Protein AF-A0A351UT06-F1 (afdb_monomer_lite)

Foldseek 3Di:
DVVVVVVVVVVVVVLVVVVVVCVVVCVLVVQLVVCLVVLCVLCVPDDSPQVLSVLLSSLLSCLQQVVPVRNVVSLVVNLVSQLVSLQVCCVVVPDDPQGDSPHDDSNNVSSVCSNVVSNHNPPVVVVVVCVVVVPD

Structure (mmCIF, N/CA/C/O backbone):
data_AF-A0A351UT06-F1
#
_entry.id   AF-A0A351UT06-F1
#
loop_
_atom_site.group_PDB
_atom_site.id
_atom_site.type_symbol
_atom_site.label_atom_id
_atom_site.label_alt_id
_atom_site.label_comp_id
_atom_site.label_asym_id
_atom_site.label_entity_id
_atom_site.label_seq_id
_atom_site.pdbx_PDB_ins_code
_atom_site.Cartn_x
_atom_site.Cartn_y
_atom_site.Cartn_z
_atom_site.occupancy
_atom_site.B_iso_or_equiv
_atom_site.auth_seq_id
_atom_site.auth_comp_id
_atom_site.auth_asym_id
_atom_site.auth_atom_id
_atom_site.pdbx_PDB_model_num
ATOM 1 N N . ALA A 1 1 ? -3.224 16.615 30.190 1.00 60.50 1 ALA A N 1
ATOM 2 C CA . ALA A 1 1 ? -2.206 15.909 29.381 1.00 60.50 1 ALA A CA 1
ATOM 3 C C . ALA A 1 1 ? -2.117 14.425 29.749 1.00 60.50 1 ALA A C 1
ATOM 5 O O . ALA A 1 1 ? -2.465 13.605 28.916 1.00 60.50 1 ALA A O 1
ATOM 6 N N . VAL A 1 2 ? -1.760 14.067 30.992 1.00 76.44 2 VAL A N 1
ATOM 7 C CA . VAL A 1 2 ? -1.566 12.660 31.418 1.00 76.44 2 VAL A CA 1
ATOM 8 C C . VAL A 1 2 ? -2.830 11.796 31.284 1.00 76.44 2 VAL A C 1
ATOM 10 O O . VAL A 1 2 ? -2.758 10.701 30.738 1.00 76.44 2 VAL A O 1
ATOM 13 N N . THR A 1 3 ? -3.999 12.305 31.685 1.00 74.25 3 THR A N 1
ATOM 14 C CA . THR A 1 3 ? -5.279 11.585 31.546 1.00 74.25 3 THR A CA 1
ATOM 15 C C . THR A 1 3 ? -5.603 11.255 30.089 1.00 74.25 3 THR A C 1
ATOM 17 O O . THR A 1 3 ? -5.995 10.135 29.793 1.00 74.25 3 THR A O 1
ATOM 20 N N . LEU A 1 4 ? -5.358 12.195 29.169 1.00 70.00 4 LEU A N 1
ATOM 21 C CA . LEU A 1 4 ? -5.586 11.997 27.735 1.00 70.00 4 LEU A CA 1
ATOM 22 C C . LEU A 1 4 ? -4.670 10.897 27.178 1.00 70.00 4 LEU A C 1
ATOM 24 O O . LEU A 1 4 ? -5.129 10.030 26.440 1.00 70.00 4 LEU A O 1
ATOM 28 N N . CYS A 1 5 ? -3.395 10.893 27.584 1.00 74.12 5 CYS A N 1
ATOM 29 C CA . CYS A 1 5 ? -2.445 9.857 27.190 1.00 74.12 5 CYS A CA 1
ATOM 30 C C . CYS A 1 5 ? -2.878 8.471 27.685 1.00 74.12 5 CYS A C 1
ATOM 32 O O . CYS A 1 5 ? -2.847 7.519 26.913 1.00 74.12 5 CYS A O 1
ATOM 34 N N . ILE A 1 6 ? -3.322 8.353 28.940 1.00 81.94 6 ILE A N 1
ATOM 35 C CA . ILE A 1 6 ? -3.775 7.075 29.514 1.00 81.94 6 ILE A CA 1
ATOM 36 C C . ILE A 1 6 ? -5.016 6.557 28.774 1.00 81.94 6 ILE A C 1
ATOM 38 O O . ILE A 1 6 ? -5.065 5.384 28.405 1.00 81.94 6 ILE A O 1
ATOM 42 N N . THR A 1 7 ? -5.992 7.426 28.492 1.00 75.62 7 THR A N 1
ATOM 43 C CA . THR A 1 7 ? -7.192 7.045 27.734 1.00 75.62 7 THR A CA 1
ATOM 44 C C . THR A 1 7 ? -6.845 6.620 26.307 1.00 75.62 7 THR A C 1
ATOM 46 O O . THR A 1 7 ? -7.314 5.581 25.848 1.00 75.62 7 THR A O 1
ATOM 49 N N . MET A 1 8 ? -5.980 7.367 25.613 1.00 72.19 8 MET A N 1
ATOM 50 C CA . MET A 1 8 ? -5.546 7.015 24.258 1.00 72.19 8 MET A CA 1
ATOM 51 C C . MET A 1 8 ? -4.784 5.690 24.221 1.00 72.19 8 MET A C 1
ATOM 53 O O . MET A 1 8 ? -5.049 4.875 23.344 1.00 72.19 8 MET A O 1
ATOM 57 N N . VAL A 1 9 ? -3.895 5.435 25.185 1.00 77.62 9 VAL A N 1
ATOM 58 C CA . VAL A 1 9 ? -3.158 4.165 25.274 1.00 77.62 9 VAL A CA 1
ATOM 59 C C . VAL A 1 9 ? -4.105 2.984 25.496 1.00 77.62 9 VAL A C 1
ATOM 61 O O . VAL A 1 9 ? -3.927 1.951 24.856 1.00 77.62 9 VAL A O 1
ATOM 64 N N . GLY A 1 10 ? -5.130 3.126 26.344 1.00 79.62 10 GLY A N 1
ATOM 65 C CA . GLY A 1 10 ? -6.132 2.077 26.567 1.00 79.62 10 GLY A CA 1
ATOM 66 C C . GLY A 1 10 ? -6.974 1.768 25.325 1.00 79.62 10 GLY A C 1
ATOM 67 O O . GLY A 1 10 ? -7.188 0.607 24.983 1.00 79.62 10 GLY A O 1
ATOM 68 N N . VAL A 1 11 ? -7.409 2.802 24.602 1.00 74.12 11 VAL A N 1
ATOM 69 C CA . VAL A 1 11 ? -8.164 2.635 23.350 1.00 74.12 11 VAL A CA 1
ATOM 70 C C . VAL A 1 11 ? -7.283 2.022 22.255 1.00 74.12 11 VAL A C 1
ATOM 72 O O . VAL A 1 11 ? -7.712 1.109 21.551 1.00 74.12 11 VAL A O 1
ATOM 75 N N . MET A 1 12 ? -6.034 2.478 22.130 1.00 69.50 12 MET A N 1
ATOM 76 C CA . MET A 1 12 ? -5.083 1.955 21.148 1.00 69.50 12 MET A CA 1
ATOM 77 C C . MET A 1 12 ? -4.717 0.497 21.420 1.00 69.50 12 MET A C 1
ATOM 79 O O . MET A 1 12 ? -4.678 -0.292 20.482 1.00 69.50 12 MET A O 1
ATOM 83 N N . SER A 1 13 ? -4.471 0.115 22.675 1.00 76.75 13 SER A N 1
ATOM 84 C CA . SER A 1 13 ? -4.121 -1.267 23.022 1.00 76.75 13 SER A CA 1
ATOM 85 C C . SER A 1 13 ? -5.280 -2.233 22.770 1.00 76.75 13 SER A C 1
ATOM 87 O O . SER A 1 13 ? -5.056 -3.308 22.214 1.00 76.75 13 SER A O 1
ATOM 89 N N . LEU A 1 14 ? -6.519 -1.826 23.072 1.00 79.50 14 LEU A N 1
ATOM 90 C CA . LEU A 1 14 ? -7.727 -2.580 22.728 1.00 79.50 14 LEU A CA 1
ATOM 91 C C . LEU A 1 14 ? -7.856 -2.767 21.209 1.00 79.50 14 LEU A C 1
ATOM 93 O O . LEU A 1 14 ? -8.081 -3.881 20.735 1.00 79.50 14 LEU A O 1
ATOM 97 N N . TRP A 1 15 ? -7.682 -1.686 20.445 1.00 72.38 15 TRP A N 1
ATOM 98 C CA . TRP A 1 15 ? -7.802 -1.713 18.989 1.00 72.38 15 TRP A CA 1
ATOM 99 C C . TRP A 1 15 ? -6.715 -2.575 18.335 1.00 72.38 15 TRP A C 1
ATOM 101 O O . TRP A 1 15 ? -7.011 -3.423 17.496 1.00 72.38 15 TRP A O 1
ATOM 111 N N . VAL A 1 16 ? -5.458 -2.419 18.761 1.00 69.75 16 VAL A N 1
ATOM 112 C CA . VAL A 1 16 ? -4.326 -3.228 18.283 1.00 69.75 16 VAL A CA 1
ATOM 113 C C . VAL A 1 16 ? -4.508 -4.703 18.652 1.00 69.75 16 VAL A C 1
ATOM 115 O O . VAL A 1 16 ? -4.233 -5.573 17.827 1.00 69.75 16 VAL A O 1
ATOM 118 N N . GLY A 1 17 ? -5.017 -4.999 19.851 1.00 77.12 17 GLY A N 1
ATOM 119 C CA . GLY A 1 17 ? -5.325 -6.363 20.283 1.00 77.12 17 GLY A CA 1
ATOM 120 C C . GLY A 1 17 ? -6.395 -7.032 19.416 1.00 77.12 17 GLY A C 1
ATOM 121 O O . GLY A 1 17 ? -6.177 -8.135 18.914 1.00 77.12 17 GLY A O 1
ATOM 122 N N . LEU A 1 18 ? -7.518 -6.346 19.171 1.00 78.75 18 LEU A N 1
ATOM 123 C CA . LEU A 1 18 ? -8.583 -6.830 18.283 1.00 78.75 18 LEU A CA 1
ATOM 124 C C . LEU A 1 18 ? -8.062 -7.085 16.861 1.00 78.75 18 LEU A C 1
ATOM 126 O O . LEU A 1 18 ? -8.403 -8.081 16.224 1.00 78.75 18 LEU A O 1
ATOM 130 N N . MET A 1 19 ? -7.185 -6.208 16.382 1.00 71.38 19 MET A N 1
ATOM 131 C CA . MET A 1 19 ? -6.599 -6.305 15.052 1.00 71.38 19 MET A CA 1
ATOM 132 C C . MET A 1 19 ? -5.620 -7.466 14.897 1.00 71.38 19 MET A C 1
ATOM 134 O O . MET A 1 19 ? -5.684 -8.163 13.886 1.00 71.38 19 MET A O 1
ATOM 138 N N . GLN A 1 20 ? -4.779 -7.743 15.898 1.00 70.62 20 GLN A N 1
ATOM 139 C CA . GLN A 1 20 ? -3.938 -8.947 15.885 1.00 70.62 20 GLN A CA 1
ATOM 140 C C . GLN A 1 20 ? -4.774 -10.229 15.848 1.00 70.62 20 GLN A C 1
ATOM 142 O O . GLN A 1 20 ? -4.373 -11.216 15.231 1.00 70.62 20 GLN A O 1
ATOM 147 N N . ILE A 1 21 ? -5.942 -10.232 16.497 1.00 81.06 21 ILE A N 1
ATOM 148 C CA . ILE A 1 21 ? -6.869 -11.365 16.435 1.00 81.06 21 ILE A CA 1
ATOM 149 C C . ILE A 1 21 ? -7.445 -11.495 15.020 1.00 81.06 21 ILE A C 1
ATOM 151 O O . ILE A 1 21 ? -7.446 -12.596 14.481 1.00 81.06 21 ILE A O 1
ATOM 155 N N . ALA A 1 22 ? -7.868 -10.396 14.388 1.00 74.81 22 ALA A N 1
ATOM 156 C CA . ALA A 1 22 ? -8.368 -10.403 13.009 1.00 74.81 22 ALA A CA 1
ATOM 157 C C . ALA A 1 22 ? -7.303 -10.850 11.985 1.00 74.81 22 ALA A C 1
ATOM 159 O O . ALA A 1 22 ? -7.621 -11.548 11.019 1.00 74.81 22 ALA A O 1
ATOM 160 N N . GLU A 1 23 ? -6.038 -10.487 12.209 1.00 73.19 23 GLU A N 1
ATOM 161 C CA . GLU A 1 23 ? -4.894 -10.954 11.421 1.00 73.19 23 GLU A CA 1
ATOM 162 C C . GLU A 1 23 ? -4.694 -12.466 11.573 1.00 73.19 23 GLU A C 1
ATOM 164 O O . GLU A 1 23 ? -4.699 -13.195 10.580 1.00 73.19 23 GLU A O 1
ATOM 169 N N . LYS A 1 24 ? -4.602 -12.954 12.818 1.00 73.69 24 LYS A N 1
ATOM 170 C CA . LYS A 1 24 ? -4.432 -14.384 13.123 1.00 73.69 24 LYS A CA 1
ATOM 171 C C . LYS A 1 24 ? -5.627 -15.234 12.690 1.00 73.69 24 LYS A C 1
ATOM 173 O O . LYS A 1 24 ? -5.441 -16.387 12.319 1.00 73.69 24 LYS A O 1
ATOM 178 N N . ALA A 1 25 ? -6.832 -1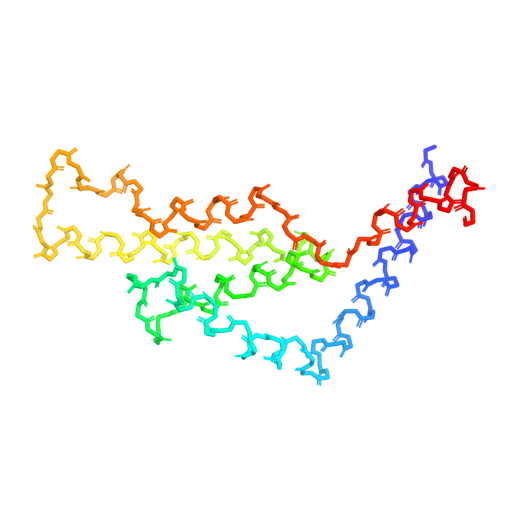4.670 12.698 1.00 81.38 25 ALA A N 1
ATOM 179 C CA . ALA A 1 25 ? -8.049 -15.304 12.197 1.00 81.38 25 ALA A CA 1
ATOM 180 C C . ALA A 1 25 ? -8.117 -15.352 10.658 1.00 81.38 25 ALA A C 1
ATOM 182 O O . ALA A 1 25 ? -9.057 -15.915 10.104 1.00 81.38 25 ALA A O 1
ATOM 183 N N . GLY A 1 26 ? -7.153 -14.751 9.951 1.00 76.06 26 GLY A N 1
ATOM 184 C CA . GLY A 1 26 ? -7.106 -14.743 8.490 1.00 76.06 26 GLY A CA 1
ATOM 185 C C . GLY A 1 26 ? -8.110 -13.792 7.834 1.00 76.06 26 GLY A C 1
ATOM 186 O O . GLY A 1 26 ? -8.190 -13.758 6.608 1.00 76.06 26 GLY A O 1
ATOM 187 N N . VAL A 1 27 ? -8.834 -12.975 8.608 1.00 77.56 27 VAL A N 1
ATOM 188 C CA . VAL A 1 27 ? -9.816 -12.005 8.089 1.00 77.56 27 VAL A CA 1
ATOM 189 C C . VAL A 1 27 ? -9.123 -10.963 7.213 1.00 77.56 27 VAL A C 1
ATOM 191 O O . VAL A 1 27 ? -9.611 -10.639 6.132 1.00 77.56 27 VAL A O 1
ATOM 194 N N . ILE A 1 28 ? -7.944 -10.494 7.639 1.00 72.00 28 ILE A N 1
ATOM 195 C CA . ILE A 1 28 ? -7.121 -9.566 6.850 1.00 72.00 28 ILE A CA 1
ATOM 196 C C . ILE A 1 28 ? -6.706 -10.217 5.529 1.00 72.00 28 ILE A C 1
ATOM 198 O O . ILE A 1 28 ? -6.832 -9.603 4.477 1.00 72.00 28 ILE A O 1
ATOM 202 N N . ARG A 1 29 ? -6.278 -11.484 5.564 1.00 72.75 29 ARG A N 1
ATOM 203 C CA . ARG A 1 29 ? -5.842 -12.222 4.372 1.00 72.75 29 ARG A CA 1
ATOM 204 C C . ARG A 1 29 ? -6.991 -12.461 3.388 1.00 72.75 29 ARG A C 1
ATOM 206 O O . ARG A 1 29 ? -6.818 -12.249 2.193 1.00 72.75 29 ARG A O 1
ATOM 213 N N . ALA A 1 30 ? -8.176 -12.806 3.885 1.00 78.31 30 ALA A N 1
ATOM 214 C CA . ALA A 1 30 ? -9.379 -12.944 3.066 1.00 78.31 30 ALA A CA 1
ATOM 215 C C . ALA A 1 30 ? -9.810 -11.604 2.438 1.00 78.31 30 ALA A C 1
ATOM 217 O O . ALA A 1 30 ? -10.186 -11.553 1.265 1.00 78.31 30 ALA A O 1
ATOM 218 N N . ALA A 1 31 ? -9.707 -10.498 3.184 1.00 76.25 31 ALA A N 1
ATOM 219 C CA . ALA A 1 31 ? -9.932 -9.158 2.645 1.00 76.25 31 ALA A CA 1
ATOM 220 C C . ALA A 1 31 ? -8.890 -8.792 1.570 1.00 76.25 31 ALA A C 1
ATOM 222 O O . ALA A 1 31 ? -9.253 -8.199 0.550 1.00 76.25 31 ALA A O 1
ATOM 223 N N . SER A 1 32 ? -7.629 -9.212 1.743 1.00 72.81 32 SER A N 1
ATOM 224 C CA . SER A 1 32 ? -6.568 -9.049 0.740 1.00 72.81 32 SER A CA 1
ATOM 225 C C . SER A 1 32 ? -6.895 -9.725 -0.569 1.00 72.81 32 SER A C 1
ATOM 227 O O . SER A 1 32 ? -6.801 -9.099 -1.624 1.00 72.81 32 SER A O 1
ATOM 229 N N . GLU A 1 33 ? -7.342 -10.973 -0.517 1.00 76.44 33 GLU A N 1
ATOM 230 C CA . GLU A 1 33 ? -7.724 -11.713 -1.716 1.00 76.44 33 GLU A CA 1
ATOM 231 C C . GLU A 1 33 ? -8.937 -11.086 -2.413 1.00 76.44 33 GLU A C 1
ATOM 233 O O . GLU A 1 33 ? -8.989 -11.039 -3.643 1.00 76.44 33 GLU A O 1
ATOM 238 N N . ARG A 1 34 ? -9.876 -10.516 -1.646 1.00 79.56 34 ARG A N 1
ATOM 239 C CA . ARG A 1 34 ? -11.058 -9.824 -2.183 1.00 79.56 34 ARG A CA 1
ATOM 240 C C . ARG A 1 34 ? -10.718 -8.505 -2.884 1.00 79.56 34 ARG A C 1
ATOM 242 O O . ARG A 1 34 ? -11.372 -8.161 -3.866 1.00 79.56 34 ARG A O 1
ATOM 249 N N . ILE A 1 35 ? -9.718 -7.771 -2.392 1.00 78.56 35 ILE A N 1
ATOM 250 C CA . ILE A 1 35 ? -9.270 -6.480 -2.947 1.00 78.56 35 ILE A CA 1
ATOM 251 C C . ILE A 1 35 ? -8.241 -6.658 -4.074 1.00 78.56 35 ILE A C 1
ATOM 253 O O . ILE A 1 35 ? -8.120 -5.785 -4.935 1.00 78.56 35 ILE A O 1
ATOM 257 N N . ARG A 1 36 ? -7.565 -7.810 -4.147 1.00 78.12 36 ARG A N 1
ATOM 258 C CA . ARG A 1 36 ? -6.615 -8.163 -5.215 1.00 78.12 36 ARG A CA 1
ATOM 259 C C . ARG A 1 36 ? -7.099 -7.848 -6.648 1.00 78.12 36 ARG A C 1
ATOM 261 O O . ARG A 1 36 ? -6.312 -7.259 -7.388 1.00 78.12 36 ARG A O 1
ATOM 268 N N . PRO A 1 37 ? -8.348 -8.141 -7.077 1.00 80.75 37 PRO A N 1
ATOM 269 C CA . PRO A 1 37 ? -8.823 -7.762 -8.415 1.00 80.75 37 PRO A CA 1
ATOM 270 C C . PRO A 1 37 ? -8.904 -6.243 -8.637 1.00 80.75 37 PRO A C 1
ATOM 272 O O . PRO A 1 37 ? -8.627 -5.776 -9.740 1.00 80.75 37 PRO A O 1
ATOM 275 N N . ILE A 1 38 ? -9.229 -5.463 -7.601 1.00 81.75 38 ILE A N 1
ATOM 276 C CA . ILE A 1 38 ? -9.248 -3.993 -7.672 1.00 81.75 38 ILE A CA 1
ATOM 277 C C . ILE A 1 38 ? -7.820 -3.469 -7.818 1.00 81.75 38 ILE A C 1
ATOM 279 O O . ILE A 1 38 ? -7.559 -2.628 -8.673 1.00 81.75 38 ILE A O 1
ATOM 283 N N . VAL A 1 39 ? -6.882 -4.005 -7.031 1.00 81.12 39 VAL A N 1
ATOM 284 C CA . VAL A 1 39 ? -5.457 -3.649 -7.120 1.00 81.12 39 VAL A CA 1
ATOM 285 C C . VAL A 1 39 ? -4.910 -3.983 -8.506 1.00 81.12 39 VAL A C 1
ATOM 287 O O . VAL A 1 39 ? -4.263 -3.142 -9.118 1.00 81.12 39 VAL A O 1
ATOM 290 N N . ARG A 1 40 ? -5.240 -5.152 -9.063 1.00 79.38 40 ARG A N 1
ATOM 291 C CA . ARG A 1 40 ? -4.854 -5.528 -10.431 1.00 79.38 40 ARG A CA 1
ATOM 292 C C . ARG A 1 40 ? -5.387 -4.548 -11.477 1.00 79.38 40 ARG A C 1
ATOM 294 O O . ARG A 1 40 ? -4.663 -4.188 -12.401 1.00 79.38 40 ARG A O 1
ATOM 301 N N . PHE A 1 41 ? -6.635 -4.109 -11.332 1.00 80.50 41 PHE A N 1
ATOM 302 C CA . PHE A 1 41 ? -7.224 -3.119 -12.231 1.00 80.50 41 PHE A CA 1
ATOM 303 C C . PHE A 1 41 ? -6.529 -1.753 -12.121 1.00 80.50 41 PHE A C 1
ATOM 305 O O . PHE A 1 41 ? -6.308 -1.089 -13.131 1.00 80.50 41 PHE A O 1
ATOM 312 N N . LEU A 1 42 ? -6.147 -1.343 -10.909 1.00 79.50 42 LEU A N 1
ATOM 313 C CA . LEU A 1 42 ? -5.536 -0.037 -10.658 1.00 79.50 42 LEU A CA 1
ATOM 314 C C . LEU A 1 42 ? -4.024 0.018 -10.951 1.00 79.50 42 LEU A C 1
ATOM 316 O O . LEU A 1 42 ? -3.484 1.093 -11.229 1.00 79.50 42 LEU A O 1
ATOM 320 N N . PHE A 1 43 ? -3.349 -1.135 -10.900 1.00 82.62 43 PHE A N 1
ATOM 321 C CA . PHE A 1 43 ? -1.908 -1.304 -11.106 1.00 82.62 43 PHE A CA 1
ATOM 322 C C . PHE A 1 43 ? -1.592 -2.311 -12.229 1.00 82.62 43 PHE A C 1
ATOM 324 O O . PHE A 1 43 ? -0.890 -3.294 -11.993 1.00 82.62 43 PHE A O 1
ATOM 331 N N . PRO A 1 44 ? -2.021 -2.065 -13.481 1.00 75.75 44 PRO A N 1
ATOM 332 C CA . PRO A 1 44 ? -1.790 -2.999 -14.588 1.00 75.75 44 PRO A CA 1
ATOM 333 C C . PRO A 1 44 ? -0.304 -3.172 -14.956 1.00 75.75 44 PRO A C 1
ATOM 335 O O . PRO A 1 44 ? 0.052 -4.122 -15.645 1.00 75.75 44 PRO A O 1
ATOM 338 N N . GLY A 1 45 ? 0.568 -2.255 -14.519 1.00 70.56 45 GLY A N 1
ATOM 339 C CA . GLY A 1 45 ? 2.016 -2.308 -14.755 1.00 70.56 45 GLY A CA 1
ATOM 340 C C . GLY A 1 45 ? 2.815 -3.110 -13.722 1.00 70.56 45 GLY A C 1
ATOM 341 O O . GLY A 1 45 ? 4.032 -3.194 -13.855 1.00 70.56 45 GLY A O 1
ATOM 342 N N . VAL A 1 46 ? 2.174 -3.665 -12.688 1.00 77.44 46 VAL A N 1
ATOM 343 C CA . VAL A 1 46 ? 2.840 -4.467 -11.649 1.00 77.44 46 VAL A CA 1
ATOM 344 C C . VAL A 1 46 ? 2.576 -5.957 -11.919 1.00 77.44 46 VAL A C 1
ATOM 346 O O . VAL A 1 46 ? 1.411 -6.339 -12.022 1.00 77.44 46 VAL A O 1
ATOM 349 N N . PRO A 1 47 ? 3.610 -6.815 -12.036 1.00 72.31 47 PRO A N 1
ATOM 350 C CA . PRO A 1 47 ? 3.423 -8.255 -12.231 1.00 72.31 47 PRO A CA 1
ATOM 351 C C . PRO A 1 47 ? 2.689 -8.908 -11.049 1.00 72.31 47 PRO A C 1
ATOM 353 O O . PRO A 1 47 ? 2.940 -8.550 -9.898 1.00 72.31 47 PRO A O 1
ATOM 356 N N . GLU A 1 48 ? 1.822 -9.892 -11.319 1.00 61.34 48 GLU A N 1
ATOM 357 C CA . GLU A 1 48 ? 0.941 -10.516 -10.307 1.00 61.34 48 GLU A CA 1
ATOM 358 C C . GLU A 1 48 ? 1.675 -11.231 -9.165 1.00 61.34 48 GLU A C 1
ATOM 360 O O . GLU A 1 48 ? 1.130 -11.322 -8.060 1.00 61.34 48 GLU A O 1
ATOM 365 N N . ASP A 1 49 ? 2.898 -11.693 -9.433 1.00 68.19 49 ASP A N 1
ATOM 366 C CA . ASP A 1 49 ? 3.769 -12.394 -8.484 1.00 68.19 49 ASP A CA 1
ATOM 367 C C . ASP A 1 49 ? 4.854 -11.481 -7.887 1.00 68.19 49 ASP A C 1
ATOM 369 O O . ASP A 1 49 ? 5.734 -11.940 -7.159 1.00 68.19 49 ASP A O 1
ATOM 373 N N . HIS A 1 50 ? 4.829 -10.175 -8.188 1.00 76.38 50 HIS A N 1
ATOM 374 C CA . HIS A 1 50 ? 5.812 -9.249 -7.634 1.00 76.38 50 HIS A CA 1
ATOM 375 C C . HIS A 1 50 ? 5.439 -8.870 -6.188 1.00 76.38 50 HIS A C 1
ATOM 377 O O . HIS A 1 50 ? 4.292 -8.476 -5.943 1.00 76.38 50 HIS A O 1
ATOM 383 N N . PRO A 1 51 ? 6.395 -8.856 -5.235 1.00 76.12 51 PRO A N 1
ATOM 384 C CA . PRO A 1 51 ? 6.143 -8.485 -3.832 1.00 76.12 51 PRO A CA 1
ATOM 385 C C . PRO A 1 51 ? 5.515 -7.090 -3.667 1.00 76.12 51 PRO A C 1
ATOM 387 O O . PRO A 1 51 ? 4.822 -6.820 -2.688 1.00 76.12 51 PRO A O 1
ATOM 390 N N . ALA A 1 52 ? 5.689 -6.209 -4.658 1.00 80.38 52 ALA A N 1
ATOM 391 C CA . ALA A 1 52 ? 5.012 -4.911 -4.724 1.00 80.38 52 ALA A CA 1
ATOM 392 C C . ALA A 1 52 ? 3.482 -5.035 -4.599 1.00 80.38 52 ALA A C 1
ATOM 39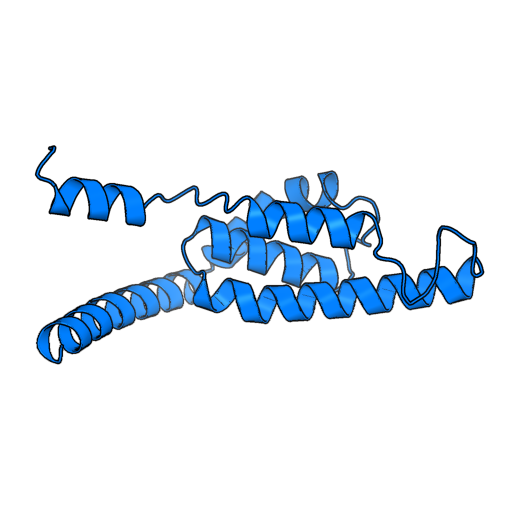4 O O . ALA A 1 52 ? 2.870 -4.254 -3.874 1.00 80.38 52 AL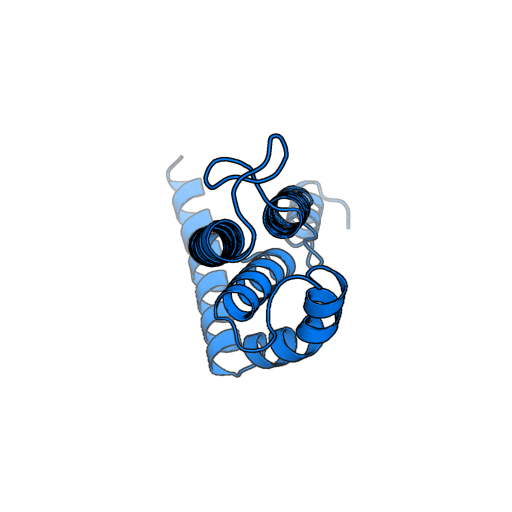A A O 1
ATOM 395 N N . SER A 1 53 ? 2.859 -6.019 -5.260 1.00 78.75 53 SER A N 1
ATOM 396 C CA . SER A 1 53 ? 1.401 -6.195 -5.224 1.00 78.75 53 SER A CA 1
ATOM 397 C C . SER A 1 53 ? 0.905 -6.538 -3.819 1.00 78.75 53 SER A C 1
ATOM 399 O O . SER A 1 53 ? -0.156 -6.067 -3.406 1.00 78.75 53 SER A O 1
ATOM 401 N N . GLU A 1 54 ? 1.661 -7.340 -3.070 1.00 79.44 54 GLU A N 1
ATOM 402 C CA . GLU A 1 54 ? 1.299 -7.760 -1.715 1.00 79.44 54 GLU A CA 1
ATOM 403 C C . GLU A 1 54 ? 1.400 -6.591 -0.726 1.00 79.44 54 GLU A C 1
ATOM 405 O O . GLU A 1 54 ? 0.468 -6.345 0.045 1.00 79.44 54 GLU A O 1
ATOM 410 N N . TYR A 1 55 ? 2.469 -5.794 -0.809 1.00 83.00 55 TYR A N 1
ATOM 411 C CA . TYR A 1 55 ? 2.634 -4.605 0.031 1.00 83.00 55 TYR A CA 1
ATOM 412 C C . TYR A 1 55 ? 1.605 -3.505 -0.274 1.00 83.00 55 TYR A C 1
ATOM 414 O O . TYR A 1 55 ? 1.068 -2.908 0.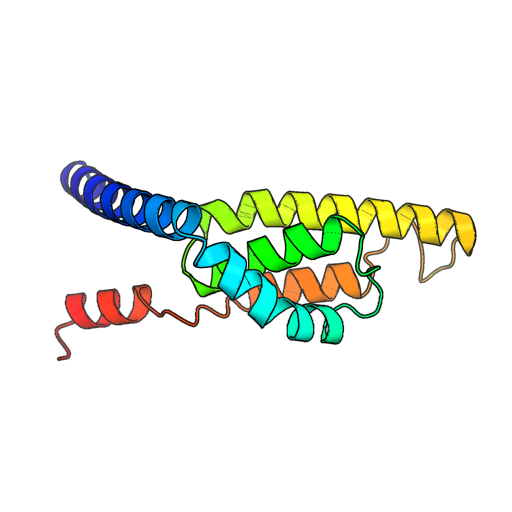661 1.00 83.00 55 TYR A O 1
ATOM 422 N N . ILE A 1 56 ? 1.273 -3.266 -1.551 1.00 84.06 56 ILE A N 1
ATOM 423 C CA . ILE A 1 56 ? 0.211 -2.321 -1.952 1.00 84.06 56 ILE A CA 1
ATOM 424 C C . ILE A 1 56 ? -1.139 -2.767 -1.386 1.00 84.06 56 ILE A C 1
ATOM 426 O O . ILE A 1 56 ? -1.856 -1.971 -0.781 1.00 84.06 56 ILE A O 1
ATOM 430 N N . THR A 1 57 ? -1.462 -4.052 -1.541 1.00 81.19 57 THR A N 1
ATOM 431 C CA . THR A 1 57 ? -2.711 -4.642 -1.043 1.00 81.19 57 THR A CA 1
ATOM 432 C C . THR A 1 57 ? -2.800 -4.519 0.479 1.00 81.19 57 THR A C 1
ATOM 434 O O . THR A 1 57 ? -3.811 -4.062 1.010 1.00 81.19 57 THR A O 1
ATOM 437 N N . THR A 1 58 ? -1.707 -4.831 1.179 1.00 78.50 58 THR A N 1
ATOM 438 C CA . THR A 1 58 ? -1.602 -4.723 2.641 1.00 78.50 58 THR A CA 1
ATOM 439 C C . THR A 1 58 ? -1.792 -3.284 3.114 1.00 78.50 58 THR A C 1
ATOM 441 O O . THR A 1 58 ? -2.560 -3.038 4.041 1.00 78.50 58 THR A O 1
ATOM 444 N N . ASN A 1 59 ? -1.148 -2.314 2.459 1.00 82.31 59 ASN A N 1
ATOM 445 C CA . ASN A 1 59 ? -1.306 -0.896 2.771 1.00 82.31 59 ASN A CA 1
ATOM 446 C C . ASN A 1 59 ? -2.748 -0.403 2.527 1.00 82.31 59 ASN A C 1
ATOM 448 O O . ASN A 1 59 ? -3.300 0.290 3.381 1.00 82.31 59 ASN A O 1
ATOM 452 N N . MET A 1 60 ? -3.389 -0.797 1.421 1.00 80.00 60 MET A N 1
ATOM 453 C CA . MET A 1 60 ? -4.781 -0.422 1.141 1.00 80.00 60 MET A CA 1
ATOM 454 C C . MET A 1 60 ? -5.750 -0.977 2.185 1.00 80.00 60 MET A C 1
ATOM 456 O O . MET A 1 60 ? -6.638 -0.261 2.636 1.00 80.00 60 MET A O 1
ATOM 460 N N . ILE A 1 61 ? -5.570 -2.225 2.613 1.00 77.38 61 ILE A N 1
ATOM 461 C CA . ILE A 1 61 ? -6.414 -2.845 3.645 1.00 77.38 61 ILE A CA 1
ATOM 462 C C . ILE A 1 61 ? -6.158 -2.220 4.998 1.00 77.38 61 ILE A C 1
ATOM 464 O O . ILE A 1 61 ? -7.104 -1.946 5.731 1.00 77.38 61 ILE A O 1
ATOM 468 N N . ALA A 1 62 ? -4.894 -1.947 5.312 1.00 75.88 62 ALA A N 1
ATOM 469 C CA . ALA A 1 62 ? -4.542 -1.229 6.517 1.00 75.88 62 ALA A CA 1
ATOM 470 C C . ALA A 1 62 ? -5.224 0.146 6.549 1.00 75.88 62 ALA A C 1
ATOM 472 O O . ALA A 1 62 ? -5.839 0.495 7.551 1.00 75.88 62 ALA A O 1
ATOM 473 N N . ASN A 1 63 ? -5.239 0.881 5.436 1.00 75.62 63 ASN A N 1
ATOM 474 C CA . ASN A 1 63 ? -5.987 2.132 5.335 1.00 75.62 63 ASN A CA 1
ATOM 475 C C . ASN A 1 63 ? -7.509 1.922 5.462 1.00 75.62 63 ASN A C 1
ATOM 477 O O . ASN A 1 63 ? -8.142 2.598 6.270 1.00 75.62 63 ASN A O 1
ATOM 481 N N . ILE A 1 64 ? -8.103 0.948 4.768 1.00 73.31 64 ILE A N 1
ATOM 482 C CA . ILE A 1 64 ? -9.553 0.670 4.812 1.00 73.31 64 ILE A CA 1
ATOM 483 C C . ILE A 1 64 ? -10.028 0.277 6.221 1.00 73.31 64 ILE A C 1
ATOM 485 O O . ILE A 1 64 ? -11.096 0.717 6.651 1.00 73.31 64 ILE A O 1
ATOM 489 N N . LEU A 1 65 ? -9.227 -0.507 6.948 1.00 70.69 65 LEU A N 1
ATOM 490 C CA . LEU A 1 65 ? -9.520 -0.991 8.301 1.00 70.69 65 LEU A CA 1
ATOM 491 C C . LEU A 1 65 ? -9.174 0.019 9.410 1.00 70.69 65 LEU A C 1
ATOM 493 O O . LEU A 1 65 ? -9.367 -0.275 10.588 1.00 70.69 65 LEU A O 1
ATOM 497 N N . GLY A 1 66 ? -8.655 1.205 9.072 1.00 62.84 66 GLY A N 1
ATOM 498 C CA . GLY A 1 66 ? -8.265 2.205 10.077 1.00 62.84 66 GLY A CA 1
ATOM 499 C C . GLY A 1 66 ? -6.926 1.916 10.768 1.00 62.84 66 GLY A C 1
ATOM 500 O O . GLY A 1 66 ? -6.616 2.499 11.804 1.00 62.84 66 GLY A O 1
ATOM 501 N N . LEU A 1 67 ? -6.102 1.036 10.199 1.00 64.94 67 LEU A N 1
ATOM 502 C CA . LEU A 1 67 ? -4.754 0.686 10.651 1.00 64.94 67 LEU A CA 1
ATOM 503 C C . LEU A 1 67 ? -3.700 1.618 10.053 1.00 64.94 67 LEU A C 1
ATOM 505 O O . LEU A 1 67 ? -2.685 1.155 9.527 1.00 64.94 67 LEU A O 1
ATOM 509 N N . GLY A 1 68 ? -3.902 2.935 10.147 1.00 63.00 68 GLY A N 1
ATOM 510 C CA . GLY A 1 68 ? -2.944 3.914 9.612 1.00 63.00 68 GLY A CA 1
ATOM 511 C C . GLY A 1 68 ? -1.500 3.667 10.090 1.00 63.00 68 GLY A C 1
ATOM 512 O O . GLY A 1 68 ? -0.551 3.862 9.339 1.00 63.00 68 GLY A O 1
ATOM 513 N N . TRP A 1 69 ? -1.334 3.118 11.299 1.00 64.88 69 TRP A N 1
ATOM 514 C CA . TRP A 1 69 ? -0.038 2.742 11.878 1.00 64.88 69 TRP A CA 1
ATOM 515 C C . TRP A 1 69 ? 0.670 1.577 11.166 1.00 64.88 69 TRP A C 1
ATOM 517 O O . TRP A 1 69 ? 1.894 1.578 11.075 1.00 64.88 69 TRP A O 1
ATOM 527 N N . ALA A 1 70 ? -0.077 0.597 10.649 1.00 64.69 70 ALA A N 1
ATOM 528 C CA . ALA A 1 70 ? 0.467 -0.523 9.874 1.00 64.69 70 ALA A CA 1
ATOM 529 C C . ALA A 1 70 ? 0.554 -0.199 8.371 1.00 64.69 70 ALA A C 1
ATOM 531 O O . ALA A 1 70 ? 1.362 -0.787 7.651 1.00 64.69 70 ALA A O 1
ATOM 532 N N . ALA A 1 71 ? -0.236 0.772 7.903 1.00 70.50 71 ALA A N 1
ATOM 533 C CA . ALA A 1 71 ? -0.233 1.217 6.517 1.00 70.50 71 ALA A CA 1
ATOM 534 C C . ALA A 1 71 ? 1.102 1.870 6.131 1.00 70.50 71 ALA A C 1
ATOM 536 O O . ALA A 1 71 ? 1.651 1.550 5.079 1.00 70.50 71 ALA A O 1
ATOM 537 N N . THR A 1 72 ? 1.667 2.727 6.985 1.00 74.69 72 THR A N 1
ATOM 538 C CA . THR A 1 72 ? 2.913 3.462 6.702 1.00 74.69 72 THR A CA 1
ATOM 539 C C . THR A 1 72 ? 4.130 2.561 6.428 1.00 74.69 72 THR A C 1
ATOM 541 O O . THR A 1 72 ? 4.754 2.733 5.377 1.00 74.69 72 THR A O 1
ATOM 544 N N . PRO A 1 73 ? 4.485 1.574 7.282 1.00 72.88 73 PRO A N 1
ATOM 545 C CA . PRO A 1 73 ? 5.620 0.690 7.000 1.00 72.88 73 PRO A CA 1
ATOM 546 C C . PRO A 1 73 ? 5.377 -0.214 5.783 1.00 72.88 73 PRO A C 1
ATOM 548 O O . PRO A 1 73 ? 6.298 -0.437 4.997 1.00 72.88 73 PRO A O 1
ATOM 551 N N . ALA A 1 74 ? 4.145 -0.695 5.581 1.00 79.62 74 ALA A N 1
ATOM 552 C CA . ALA A 1 74 ? 3.788 -1.471 4.392 1.00 79.62 74 ALA A CA 1
ATOM 553 C C . ALA A 1 74 ? 3.874 -0.624 3.111 1.00 79.62 74 ALA A C 1
ATOM 555 O O . ALA A 1 74 ? 4.349 -1.096 2.080 1.00 79.62 74 ALA A O 1
ATOM 556 N N . GLY A 1 75 ? 3.468 0.644 3.181 1.00 83.62 75 GLY A N 1
ATOM 557 C CA . GLY A 1 75 ? 3.491 1.557 2.045 1.00 83.62 75 GLY A CA 1
ATOM 558 C C . GLY A 1 75 ? 4.895 1.983 1.642 1.00 83.62 75 GLY A C 1
ATOM 559 O O . GLY A 1 75 ? 5.179 2.070 0.450 1.00 83.62 75 GLY A O 1
ATOM 560 N N . LEU A 1 76 ? 5.804 2.160 2.605 1.00 84.56 76 LEU A N 1
ATOM 561 C CA . LEU A 1 76 ? 7.208 2.428 2.295 1.00 84.56 76 LEU A CA 1
ATOM 562 C C . LEU A 1 76 ? 7.846 1.239 1.556 1.00 84.56 76 LEU A C 1
ATOM 564 O O . LEU A 1 76 ? 8.487 1.436 0.526 1.00 84.56 76 LEU A O 1
ATOM 568 N N . ARG A 1 77 ? 7.581 0.003 2.007 1.00 84.56 77 ARG A N 1
ATOM 569 C CA . ARG A 1 77 ? 8.036 -1.215 1.310 1.00 84.56 77 ARG A CA 1
ATOM 570 C C . ARG A 1 77 ? 7.429 -1.353 -0.085 1.00 84.56 77 ARG A C 1
ATOM 572 O O . ARG A 1 77 ? 8.145 -1.671 -1.029 1.00 84.56 77 ARG A O 1
ATOM 579 N N . ALA A 1 78 ? 6.137 -1.060 -0.244 1.00 86.50 78 ALA A N 1
ATOM 580 C CA . ALA A 1 78 ? 5.496 -1.016 -1.559 1.00 86.50 78 ALA A CA 1
ATOM 581 C C . ALA A 1 78 ? 6.208 -0.030 -2.498 1.00 86.50 78 ALA A C 1
ATOM 583 O O . ALA A 1 78 ? 6.466 -0.348 -3.658 1.00 86.50 78 ALA A O 1
ATOM 584 N N . MET A 1 79 ? 6.564 1.151 -1.987 1.00 88.12 79 MET A N 1
ATOM 585 C CA . MET A 1 79 ? 7.241 2.186 -2.760 1.00 88.12 79 MET A CA 1
ATOM 586 C C . MET A 1 79 ? 8.650 1.769 -3.197 1.00 88.12 79 MET A C 1
ATOM 588 O O . MET A 1 79 ? 9.037 2.010 -4.340 1.00 88.12 79 MET A O 1
ATOM 592 N N . GLU A 1 80 ? 9.403 1.118 -2.307 1.00 87.50 80 GLU A N 1
ATOM 593 C CA . GLU A 1 80 ? 10.733 0.576 -2.601 1.00 87.50 80 GLU A CA 1
ATOM 594 C C . GLU A 1 80 ? 10.681 -0.500 -3.689 1.00 87.50 80 GLU A C 1
ATOM 596 O O . GLU A 1 80 ? 11.483 -0.468 -4.625 1.00 87.50 80 GLU A O 1
ATOM 601 N N . GLU A 1 81 ? 9.716 -1.419 -3.614 1.00 88.00 81 GLU A N 1
ATOM 602 C CA . GLU A 1 81 ? 9.534 -2.467 -4.621 1.00 88.00 81 GLU A CA 1
ATOM 603 C C . GLU A 1 81 ? 9.094 -1.896 -5.978 1.00 88.00 81 GLU A C 1
ATOM 605 O O . GLU A 1 81 ? 9.627 -2.286 -7.017 1.00 88.00 81 GLU A O 1
ATOM 610 N N . LEU A 1 82 ? 8.197 -0.903 -5.992 1.00 86.31 82 LEU A N 1
ATOM 611 C CA . LEU A 1 82 ? 7.838 -0.179 -7.218 1.00 86.31 82 LEU A CA 1
ATOM 612 C C . LEU A 1 82 ? 9.044 0.550 -7.832 1.00 86.31 82 LEU A C 1
ATOM 614 O O . LEU A 1 82 ? 9.186 0.603 -9.055 1.00 86.31 82 LEU A O 1
ATOM 618 N N . GLN A 1 83 ? 9.939 1.082 -6.998 1.00 87.00 83 GLN A N 1
ATOM 619 C CA . GLN A 1 83 ? 11.153 1.753 -7.452 1.00 87.00 83 GLN A CA 1
ATOM 620 C C . GLN A 1 83 ? 12.200 0.766 -7.992 1.00 87.00 83 GLN A C 1
ATOM 622 O O . GLN A 1 83 ? 12.928 1.102 -8.930 1.00 87.00 83 GLN A O 1
ATOM 627 N N . LYS A 1 84 ? 12.287 -0.456 -7.447 1.00 86.75 84 LYS A N 1
ATOM 628 C CA . LYS A 1 84 ? 13.095 -1.539 -8.039 1.00 86.75 84 LYS A CA 1
ATOM 629 C C . LYS A 1 84 ? 12.580 -1.892 -9.433 1.00 86.75 84 LYS A C 1
ATOM 631 O O . LYS A 1 84 ? 13.371 -1.886 -10.375 1.00 86.75 84 LYS A O 1
ATOM 636 N N . LEU A 1 85 ? 11.264 -2.057 -9.574 1.00 85.31 85 LEU A N 1
ATOM 637 C CA . LEU A 1 85 ? 10.619 -2.334 -10.859 1.00 85.31 85 LEU A CA 1
ATOM 638 C C . LEU A 1 85 ? 10.902 -1.224 -11.889 1.00 85.31 85 LEU A C 1
ATOM 640 O O . LEU A 1 85 ? 11.288 -1.499 -13.022 1.00 85.31 85 LEU A O 1
ATOM 644 N N . ASN A 1 86 ? 10.807 0.045 -11.477 1.00 85.12 86 ASN A N 1
ATOM 645 C CA . ASN A 1 86 ? 11.136 1.195 -12.325 1.00 85.12 86 ASN A CA 1
ATOM 646 C C . ASN A 1 86 ? 12.597 1.167 -12.816 1.00 85.12 86 ASN A C 1
ATOM 648 O O . ASN A 1 86 ? 12.880 1.423 -13.988 1.00 85.12 86 ASN A O 1
ATOM 652 N N . LYS A 1 87 ? 13.546 0.826 -11.932 1.00 85.31 87 LYS A N 1
ATOM 653 C CA . LYS A 1 87 ? 14.967 0.701 -12.295 1.00 85.31 87 LYS A CA 1
ATOM 654 C C . LYS A 1 87 ? 15.205 -0.437 -13.287 1.00 85.31 87 LYS A C 1
ATOM 656 O O . LYS A 1 87 ? 16.011 -0.266 -14.200 1.00 85.31 87 LYS A O 1
ATOM 661 N N . GLU A 1 88 ? 14.534 -1.573 -13.125 1.00 83.81 88 GLU A N 1
ATOM 662 C CA . GLU A 1 88 ? 14.612 -2.695 -14.067 1.00 83.81 88 GLU A CA 1
ATOM 663 C C . GLU A 1 88 ? 14.023 -2.336 -15.434 1.00 83.81 88 GLU A C 1
ATOM 665 O O . GLU A 1 88 ? 14.661 -2.570 -16.462 1.00 83.81 88 GLU A O 1
ATOM 670 N N . GLU A 1 89 ? 12.867 -1.673 -15.463 1.00 80.44 89 GLU A N 1
ATOM 671 C CA . GLU A 1 89 ? 12.268 -1.181 -16.704 1.00 80.44 89 GLU A CA 1
ATOM 672 C C . GLU A 1 89 ? 13.165 -0.170 -17.423 1.00 80.44 89 GLU A C 1
ATOM 674 O O . GLU A 1 89 ? 13.337 -0.264 -18.639 1.00 80.44 89 GLU A O 1
ATOM 679 N N . CYS A 1 90 ? 13.790 0.756 -16.689 1.00 80.81 90 CYS A N 1
ATOM 680 C CA . CYS A 1 90 ? 14.751 1.707 -17.250 1.00 80.81 90 CYS A CA 1
ATOM 681 C C . CYS A 1 90 ? 15.995 1.011 -17.824 1.00 80.81 90 CYS A C 1
ATOM 683 O O . CYS A 1 90 ? 16.506 1.437 -18.858 1.00 80.81 90 CYS A O 1
ATOM 685 N N . LYS A 1 91 ? 16.481 -0.069 -17.192 1.00 81.94 91 LYS A N 1
ATOM 686 C CA . LYS A 1 91 ? 17.590 -0.880 -17.730 1.00 81.94 91 LYS A CA 1
ATOM 687 C C . LYS A 1 91 ? 17.193 -1.622 -19.008 1.00 81.94 91 LYS A C 1
ATOM 689 O O . LYS A 1 91 ? 18.010 -1.735 -19.913 1.00 81.94 91 LYS A O 1
ATOM 694 N N . ARG A 1 92 ? 15.953 -2.117 -19.084 1.00 81.12 92 ARG A N 1
ATOM 695 C CA . ARG A 1 92 ? 15.439 -2.894 -20.223 1.00 81.12 92 ARG A CA 1
ATOM 696 C C . ARG A 1 92 ? 15.092 -2.030 -21.436 1.00 81.12 92 ARG A C 1
ATOM 698 O O . ARG A 1 92 ? 15.371 -2.420 -22.561 1.00 81.12 92 ARG A O 1
ATOM 705 N N . LEU A 1 93 ? 14.435 -0.894 -21.213 1.00 80.31 93 LEU A N 1
ATOM 706 C CA . LEU A 1 93 ? 13.831 -0.064 -22.266 1.00 80.31 93 LEU A CA 1
ATOM 707 C C . LEU A 1 93 ? 14.627 1.218 -22.554 1.00 80.31 93 LEU A C 1
ATOM 709 O O . LEU A 1 93 ? 14.264 1.969 -23.458 1.00 80.31 93 LEU A O 1
ATOM 713 N N . GLY A 1 94 ? 15.697 1.469 -21.798 1.00 76.81 94 GLY A N 1
ATOM 714 C CA . GLY A 1 94 ? 16.487 2.691 -21.878 1.00 76.81 94 GLY A CA 1
ATOM 715 C C . GLY A 1 94 ? 15.862 3.869 -21.126 1.00 76.81 94 GLY A C 1
ATOM 716 O O . GLY A 1 94 ? 14.714 3.838 -20.673 1.00 76.81 94 GLY A O 1
ATOM 717 N N . VAL A 1 95 ? 16.658 4.929 -20.985 1.00 79.75 95 VAL A N 1
ATOM 718 C CA . VAL A 1 95 ? 16.260 6.182 -20.334 1.00 79.75 95 VAL A CA 1
ATOM 719 C C . VAL A 1 95 ? 15.776 7.165 -21.400 1.00 79.75 95 VAL A C 1
ATOM 721 O O . VAL A 1 95 ? 16.401 7.321 -22.445 1.00 79.75 95 VAL A O 1
ATOM 724 N N . SER A 1 96 ? 14.671 7.850 -21.126 1.00 76.81 96 SER A N 1
ATOM 725 C CA . SER A 1 96 ? 14.090 8.909 -21.953 1.00 76.81 96 SER A CA 1
ATOM 726 C C . SER A 1 96 ? 13.838 10.161 -21.105 1.00 76.81 96 SER A C 1
ATOM 728 O O . SER A 1 96 ? 13.834 10.098 -19.876 1.00 76.81 96 SER A O 1
ATOM 730 N N . LYS A 1 97 ? 13.546 11.302 -21.744 1.00 74.62 97 LYS A N 1
ATOM 731 C CA . LYS A 1 97 ? 13.110 12.539 -21.061 1.00 74.62 97 LYS A CA 1
ATOM 732 C C . LYS A 1 97 ? 11.923 12.319 -20.110 1.00 74.62 97 LYS A C 1
ATOM 734 O O . LYS A 1 97 ? 11.768 13.073 -19.159 1.00 74.62 97 LYS A O 1
ATOM 739 N N . THR A 1 98 ?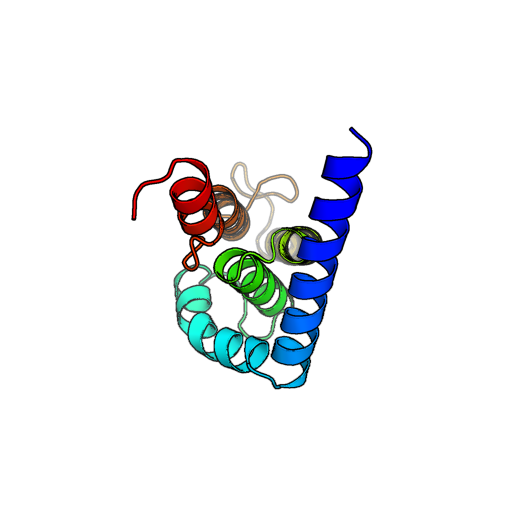 11.100 11.303 -20.369 1.00 72.44 98 THR A N 1
ATOM 740 C CA . THR A 1 98 ? 9.895 10.962 -19.596 1.00 72.44 98 THR A CA 1
ATOM 741 C C . THR A 1 98 ? 10.014 9.654 -18.808 1.00 72.44 98 THR A C 1
ATOM 743 O O . THR A 1 98 ? 9.058 9.257 -18.148 1.00 72.44 98 THR A O 1
ATOM 746 N N . ARG A 1 99 ? 11.163 8.963 -18.860 1.00 71.12 99 ARG A N 1
ATOM 747 C CA . ARG A 1 99 ? 11.382 7.684 -18.168 1.00 71.12 99 ARG A CA 1
ATOM 748 C C . ARG A 1 99 ? 12.827 7.570 -17.705 1.00 71.12 99 ARG A C 1
ATOM 750 O O . ARG A 1 99 ? 13.732 7.475 -18.523 1.00 71.12 99 ARG A O 1
ATOM 757 N N . GLY A 1 100 ? 13.043 7.542 -16.401 1.00 77.88 100 GLY A N 1
ATOM 758 C CA . GLY A 1 100 ? 14.370 7.420 -15.816 1.00 77.88 100 GLY A CA 1
ATOM 759 C C . GLY A 1 100 ? 14.285 6.993 -14.355 1.00 77.88 100 GLY A C 1
ATOM 760 O O . GLY A 1 100 ? 13.216 7.085 -13.756 1.00 77.88 100 GLY A O 1
ATOM 761 N N . PRO A 1 101 ? 15.404 6.572 -13.747 1.00 75.94 101 PRO A N 1
ATOM 762 C CA . PRO A 1 101 ? 15.416 6.066 -12.373 1.00 75.94 101 PRO A CA 1
ATOM 763 C C . PRO A 1 101 ? 14.988 7.111 -11.327 1.00 75.94 101 PRO A C 1
ATOM 765 O O . PRO A 1 101 ? 14.614 6.737 -10.220 1.00 75.94 101 PRO A O 1
ATOM 768 N N . GLY A 1 102 ? 15.038 8.406 -11.659 1.00 80.62 102 GLY A N 1
ATOM 769 C CA . GLY A 1 102 ? 14.521 9.499 -10.825 1.00 80.62 102 GLY A CA 1
ATOM 770 C C . GLY A 1 102 ? 13.099 9.962 -11.170 1.00 80.62 102 GLY A C 1
ATOM 771 O O . GLY A 1 102 ? 12.606 10.886 -10.535 1.00 80.62 102 GLY A O 1
ATOM 772 N N . ILE A 1 103 ? 12.447 9.367 -12.175 1.00 83.50 103 ILE A N 1
ATOM 773 C CA . ILE A 1 103 ? 11.096 9.734 -12.619 1.00 83.50 103 ILE A CA 1
ATOM 774 C C . ILE A 1 103 ? 10.109 8.712 -12.049 1.00 83.50 103 ILE A C 1
ATOM 776 O O . ILE A 1 103 ? 10.283 7.507 -12.242 1.00 83.50 103 ILE A O 1
ATOM 780 N N . ALA A 1 104 ? 9.084 9.191 -11.341 1.00 82.38 104 ALA A N 1
ATOM 781 C CA . ALA A 1 104 ? 8.043 8.340 -10.772 1.00 82.38 104 ALA A CA 1
ATOM 782 C C . ALA A 1 104 ? 7.194 7.695 -11.880 1.00 82.38 104 ALA A C 1
ATOM 784 O O . ALA A 1 104 ? 6.785 8.362 -12.831 1.00 82.38 104 ALA A O 1
ATOM 785 N N . THR A 1 105 ? 6.914 6.396 -11.756 1.00 85.50 105 THR A N 1
ATOM 786 C CA . THR A 1 105 ? 6.038 5.682 -12.697 1.00 85.50 105 THR A CA 1
ATOM 787 C C . THR A 1 105 ? 4.565 5.928 -12.378 1.00 85.50 105 THR A C 1
ATOM 789 O O . THR A 1 105 ? 4.204 6.291 -11.259 1.00 85.50 105 THR A O 1
ATOM 792 N N . ASN A 1 106 ? 3.678 5.655 -13.339 1.00 85.19 106 ASN A N 1
ATOM 793 C CA . ASN A 1 106 ? 2.228 5.752 -13.125 1.00 85.19 106 ASN A CA 1
ATOM 794 C C . ASN A 1 106 ? 1.752 4.900 -11.937 1.00 85.19 106 ASN A C 1
ATOM 796 O O . ASN A 1 106 ? 0.872 5.324 -11.197 1.00 85.19 106 ASN A O 1
ATOM 800 N N . ALA A 1 107 ? 2.369 3.733 -11.713 1.00 84.31 107 ALA A N 1
ATOM 801 C CA . ALA A 1 107 ? 2.092 2.907 -10.542 1.00 84.31 107 ALA A CA 1
ATOM 802 C C . ALA A 1 107 ? 2.465 3.637 -9.240 1.00 84.31 107 ALA A C 1
ATOM 804 O O . ALA A 1 107 ? 1.675 3.675 -8.305 1.00 84.31 107 ALA A O 1
ATOM 805 N N . MET A 1 108 ? 3.628 4.288 -9.188 1.00 85.88 108 MET A N 1
ATOM 806 C CA . MET A 1 108 ? 4.047 5.064 -8.018 1.00 85.88 108 MET A CA 1
ATOM 807 C C . MET A 1 108 ? 3.097 6.234 -7.729 1.00 85.88 108 MET A C 1
ATOM 809 O O . MET A 1 108 ? 2.686 6.428 -6.585 1.00 85.88 108 MET A O 1
ATOM 813 N N . CYS A 1 109 ? 2.699 6.971 -8.768 1.00 85.38 109 CYS A N 1
ATOM 814 C CA . CYS A 1 109 ? 1.747 8.074 -8.646 1.00 85.38 109 CYS A CA 1
ATOM 815 C C . CYS A 1 109 ? 0.361 7.593 -8.195 1.00 85.38 109 CYS A C 1
ATOM 817 O O . CYS A 1 109 ? -0.202 8.163 -7.265 1.00 85.38 109 CYS A O 1
ATOM 819 N N . ASN A 1 110 ? -0.168 6.516 -8.787 1.00 84.94 110 ASN A N 1
ATOM 820 C CA . ASN A 1 110 ? -1.447 5.933 -8.374 1.00 84.94 110 ASN A CA 1
ATOM 821 C C . ASN A 1 110 ? -1.412 5.477 -6.913 1.00 84.94 110 ASN A C 1
ATOM 823 O O . ASN A 1 110 ? -2.335 5.773 -6.161 1.00 84.94 110 ASN A O 1
ATOM 827 N N . PHE A 1 111 ? -0.336 4.813 -6.485 1.00 84.69 111 PHE A N 1
ATOM 828 C CA . PHE A 1 111 ? -0.182 4.375 -5.098 1.00 84.69 111 PHE A CA 1
ATOM 829 C C . PHE A 1 111 ? -0.236 5.538 -4.105 1.00 84.69 111 PHE A C 1
ATOM 831 O O . PHE A 1 111 ? -0.912 5.449 -3.074 1.00 84.69 111 PHE A O 1
ATOM 838 N N . LEU A 1 112 ? 0.437 6.639 -4.440 1.00 84.06 112 LEU A N 1
ATOM 839 C CA . LEU A 1 112 ? 0.433 7.847 -3.630 1.00 84.06 112 LEU A CA 1
ATOM 840 C C . LEU A 1 112 ? -0.959 8.491 -3.586 1.00 84.06 112 LEU A C 1
ATOM 842 O O . LEU A 1 112 ? -1.428 8.841 -2.507 1.00 84.06 112 LEU A O 1
ATOM 846 N N . ILE A 1 113 ? -1.642 8.596 -4.730 1.00 82.81 113 ILE A N 1
ATOM 847 C CA . ILE A 1 113 ? -3.003 9.147 -4.814 1.00 82.81 113 ILE A CA 1
ATOM 848 C C . ILE A 1 113 ? -3.964 8.342 -3.936 1.00 82.81 11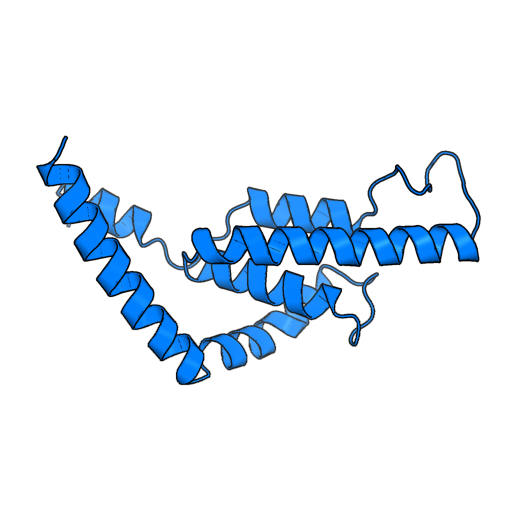3 ILE A C 1
ATOM 850 O O . ILE A 1 113 ? -4.709 8.933 -3.161 1.00 82.81 113 ILE A O 1
ATOM 854 N N . ILE A 1 114 ? -3.911 7.008 -3.987 1.00 79.31 114 ILE A N 1
ATOM 855 C CA . ILE A 1 114 ? -4.753 6.146 -3.145 1.00 79.31 114 ILE A CA 1
ATOM 856 C C . ILE A 1 114 ? -4.465 6.383 -1.662 1.00 79.31 114 ILE A C 1
ATOM 858 O O . ILE A 1 114 ? -5.402 6.561 -0.884 1.00 79.31 114 ILE A O 1
ATOM 862 N N . ASN A 1 115 ? -3.187 6.412 -1.269 1.00 76.69 115 ASN A N 1
ATOM 863 C CA . ASN A 1 115 ? -2.798 6.617 0.128 1.00 76.69 115 ASN A CA 1
ATOM 864 C C . ASN A 1 115 ? -3.234 7.983 0.661 1.00 76.69 115 ASN A C 1
ATOM 866 O O . ASN A 1 115 ? -3.705 8.067 1.788 1.00 76.69 115 ASN A O 1
ATOM 870 N N . ILE A 1 116 ? -3.113 9.039 -0.145 1.00 73.44 116 ILE A N 1
ATOM 871 C CA . ILE A 1 116 ? -3.532 10.395 0.237 1.00 73.44 116 ILE A CA 1
ATOM 872 C C . ILE A 1 116 ? -5.059 10.525 0.234 1.00 73.44 116 ILE A C 1
ATOM 874 O O . ILE A 1 116 ? -5.617 11.231 1.070 1.00 73.44 116 ILE A O 1
ATOM 878 N N . SER A 1 117 ? -5.747 9.829 -0.676 1.00 71.06 117 SER A N 1
ATOM 879 C CA . SER A 1 117 ? -7.210 9.849 -0.759 1.00 71.06 117 SER A CA 1
ATOM 880 C C . SER A 1 117 ? -7.910 9.187 0.432 1.00 71.06 117 SER A C 1
ATOM 882 O O . SER A 1 117 ? -9.126 9.317 0.531 1.00 71.06 117 SER A O 1
ATOM 884 N N . SER A 1 118 ? -7.167 8.512 1.328 1.00 59.59 118 SER A N 1
ATOM 885 C CA . SER A 1 118 ? -7.647 7.944 2.598 1.00 59.59 118 SER A CA 1
ATOM 886 C C . SER A 1 118 ? -9.068 7.387 2.507 1.00 59.59 118 SER A C 1
ATOM 888 O O . SER A 1 118 ? -9.977 7.841 3.204 1.00 59.59 118 SER A O 1
ATOM 890 N N . LEU A 1 119 ? -9.272 6.395 1.633 1.00 55.09 119 LEU A N 1
ATOM 891 C CA . LEU A 1 119 ? -10.521 5.634 1.551 1.00 55.09 119 LEU A CA 1
ATOM 892 C C . LEU A 1 119 ? -10.683 4.760 2.812 1.00 55.09 119 LEU A C 1
ATOM 894 O O . LEU A 1 119 ? -10.543 3.540 2.775 1.00 55.09 119 LEU A O 1
ATOM 898 N N . GLN A 1 120 ? -10.948 5.394 3.956 1.00 54.59 120 GLN A N 1
ATOM 899 C CA . GLN A 1 120 ? -11.325 4.738 5.204 1.00 54.59 120 GLN A CA 1
ATOM 900 C C . GLN A 1 120 ? -12.801 4.348 5.100 1.00 54.59 120 GLN A C 1
ATOM 902 O O . GLN A 1 120 ? -13.705 5.146 5.339 1.00 54.59 120 GLN A O 1
ATOM 907 N N . LEU A 1 121 ? -13.050 3.103 4.704 1.00 49.25 121 LEU A N 1
ATOM 908 C CA . LEU A 1 121 ? -14.403 2.557 4.582 1.00 49.25 121 LEU A CA 1
ATOM 909 C C . LEU A 1 121 ? -15.037 2.295 5.960 1.00 49.25 121 LEU A C 1
ATOM 911 O O . LEU A 1 121 ? -16.259 2.251 6.069 1.00 49.25 121 LEU A O 1
ATOM 915 N N . ILE A 1 122 ? -14.222 2.180 7.018 1.00 45.19 122 ILE A N 1
ATOM 916 C CA . ILE A 1 122 ? -14.682 2.171 8.410 1.00 45.19 122 ILE A CA 1
ATOM 917 C C . ILE A 1 122 ? -14.424 3.558 9.016 1.00 45.19 122 ILE A C 1
ATOM 919 O O . ILE A 1 122 ? -13.304 3.855 9.444 1.00 45.19 122 ILE A O 1
ATOM 923 N N . PRO A 1 123 ? -15.439 4.435 9.090 1.00 47.50 123 PRO A N 1
ATOM 924 C CA . PRO A 1 123 ? -15.281 5.777 9.612 1.00 47.50 123 PRO A CA 1
ATOM 925 C C . PRO A 1 123 ? -15.380 5.738 11.144 1.00 47.50 123 PRO A C 1
ATOM 927 O O . PRO A 1 123 ? -16.239 6.385 11.738 1.00 47.50 123 PRO A O 1
ATOM 930 N N . VAL A 1 124 ? -14.494 4.986 11.809 1.00 50.47 124 VAL A N 1
ATOM 931 C CA . VAL A 1 124 ? -14.415 4.957 13.284 1.00 50.47 124 VAL A CA 1
ATOM 932 C C . VAL A 1 124 ? -14.197 6.374 13.819 1.00 50.47 124 VAL A C 1
ATOM 934 O O . VAL A 1 124 ? -14.809 6.764 14.807 1.00 50.47 124 VAL A O 1
ATOM 937 N N . ASN A 1 125 ? -13.420 7.190 13.096 1.00 49.81 125 ASN A N 1
ATOM 938 C CA . ASN A 1 125 ? -13.225 8.605 13.406 1.00 49.81 125 ASN A CA 1
ATOM 939 C C . ASN A 1 125 ? -14.524 9.416 13.317 1.00 49.81 125 ASN A C 1
ATOM 941 O O . ASN A 1 125 ? -14.743 10.273 14.160 1.00 49.81 125 ASN A O 1
ATOM 945 N N . MET A 1 126 ? -15.416 9.137 12.358 1.00 50.22 126 MET A N 1
ATOM 946 C CA . MET A 1 126 ? -16.700 9.843 12.246 1.00 50.22 126 MET A CA 1
ATOM 947 C C . MET A 1 126 ? -17.697 9.383 13.319 1.00 50.22 126 MET A C 1
ATOM 949 O O . MET A 1 126 ? -18.439 10.208 13.843 1.00 50.22 126 MET A O 1
ATOM 953 N N . ILE A 1 127 ? -17.684 8.097 13.688 1.00 53.31 127 ILE A N 1
ATOM 954 C CA . ILE A 1 127 ? -18.496 7.554 14.791 1.00 53.31 127 ILE A CA 1
ATOM 955 C C . ILE A 1 127 ? -18.028 8.141 16.132 1.00 53.31 127 ILE A C 1
ATOM 957 O O . ILE A 1 127 ? -18.847 8.613 16.916 1.00 53.31 127 ILE A O 1
ATOM 961 N N . ALA A 1 128 ? -16.715 8.198 16.374 1.00 48.91 128 ALA A N 1
ATOM 962 C CA . ALA A 1 128 ? -16.140 8.827 17.562 1.00 48.91 128 ALA A CA 1
ATOM 963 C C . ALA A 1 128 ? -16.385 10.347 17.590 1.00 48.91 128 ALA A C 1
ATOM 965 O O . ALA A 1 128 ? -16.692 10.896 18.646 1.00 48.91 128 ALA A O 1
ATOM 966 N N . TYR A 1 129 ? -16.317 11.022 16.436 1.00 50.75 129 TYR A N 1
ATOM 967 C CA . TYR A 1 129 ? -16.620 12.450 16.316 1.00 50.75 129 TYR A CA 1
ATOM 968 C C . TYR A 1 129 ? -18.106 12.744 16.574 1.00 50.75 129 TYR A C 1
ATOM 970 O O . TYR A 1 129 ? -18.425 13.667 17.321 1.00 50.75 129 TYR A O 1
ATOM 978 N N . ARG A 1 130 ? -19.026 11.915 16.053 1.00 50.31 130 ARG A N 1
ATOM 979 C CA . ARG A 1 130 ? -20.462 11.995 16.378 1.00 50.31 130 ARG A CA 1
ATOM 980 C C . ARG A 1 130 ? -20.746 11.719 17.854 1.00 50.31 130 ARG A C 1
ATOM 982 O O . ARG A 1 130 ? -21.530 12.445 18.456 1.00 50.31 130 ARG A O 1
ATOM 989 N N . SER A 1 131 ? -20.069 10.737 18.452 1.00 49.44 131 SER A N 1
ATOM 990 C CA . SER A 1 131 ? -20.231 10.412 19.873 1.00 49.44 131 SER A CA 1
ATOM 991 C C . SER A 1 131 ? -19.701 11.509 20.804 1.00 49.44 131 SER A C 1
ATOM 993 O O . SER A 1 131 ? -20.259 11.684 21.883 1.00 49.44 131 SER A O 1
ATOM 995 N N . GLN A 1 132 ? -18.655 12.250 20.416 1.00 50.34 132 GLN A N 1
ATOM 996 C CA . GLN A 1 132 ? -18.126 13.365 21.216 1.00 50.34 132 GLN A CA 1
ATOM 997 C C . GLN A 1 132 ? -18.953 14.655 21.086 1.00 50.34 132 GLN A C 1
ATOM 999 O O . GLN A 1 132 ? -18.974 15.444 22.026 1.00 50.34 132 GLN A O 1
ATOM 1004 N N . TYR A 1 133 ? -19.664 14.858 19.970 1.00 54.31 133 TYR A N 1
ATOM 1005 C CA . TYR A 1 133 ? -20.537 16.023 19.744 1.00 54.31 133 TYR A CA 1
ATOM 1006 C C . TYR A 1 133 ? -22.036 15.761 19.999 1.00 54.31 133 TYR A C 1
ATOM 1008 O O . TYR A 1 133 ? -22.866 16.623 19.716 1.00 54.31 133 TYR A O 1
ATOM 1016 N N . GLY A 1 134 ? -22.405 14.602 20.556 1.00 41.94 134 GLY A N 1
ATOM 1017 C CA . GLY A 1 134 ? -23.757 14.347 21.072 1.00 41.94 134 GLY A CA 1
ATOM 1018 C C . GLY A 1 134 ? -24.868 14.233 20.022 1.00 41.94 134 GLY A C 1
ATOM 1019 O O . GLY A 1 134 ? -26.038 14.368 20.367 1.00 41.94 134 GLY A O 1
ATOM 1020 N N . SER A 1 135 ? -24.540 13.986 18.753 1.00 38.12 135 SER A N 1
ATOM 1021 C CA . SER A 1 135 ? -25.561 13.664 17.749 1.00 38.12 135 SER A CA 1
ATOM 1022 C C . SER A 1 135 ? -25.712 12.149 17.656 1.00 38.12 135 SER A C 1
ATOM 1024 O O . SER A 1 135 ? -24.880 11.481 17.036 1.00 38.12 135 SER A O 1
ATOM 1026 N N . VAL A 1 136 ? -26.748 11.644 18.334 1.00 42.94 136 VAL A N 1
ATOM 1027 C CA . VAL A 1 136 ? -27.314 10.299 18.136 1.00 42.94 136 VAL A CA 1
ATOM 1028 C C . VAL A 1 136 ? -27.696 10.057 16.678 1.00 42.94 136 VAL A C 1
ATOM 1030 O O . VAL A 1 136 ? -28.111 11.023 15.998 1.00 42.94 136 VAL A O 1
#

Sequence (136 aa):
AVTLCITMVGVMSLWVGLMQIAEKAGVIRAASERIRPIVRFLFPGVPEDHPASEYITTNMIANILGLGWAATPAGLRAMEELQKLNKEECKRLGVSKTRGPGIATNAMCNFLIINISSLQLIPVNMIAYRSQYGSV

Secondary structure (DSSP, 8-state):
-HHHHHHHHHHHHHHHHHHHHHHHTTHHHHHHHHHHHHHHHH-TTS-TTSHHHHHHHHHHHHHHTT-HHHHHHHHHHHHHHHHHHHHHHHHHH--BTTBSTTSPPHHHHHHHHHHHTT--SS-HHHHHHHHHTT--

pLDDT: mean 73.76, std 11.4, range [38.12, 88.12]

Radius of gyration: 18.36 Å; chains: 1; bounding box: 45×31×54 Å